Protein AF-K1RWJ4-F1 (afdb_monomer)

Sequence (46 aa):
EAGIPKEQIEVSGVCTCCHFDWLFSHRATGGRRGNLAGVITLMEGE

Radius of gyration: 15.85 Å; Cα contacts (8 Å, |Δi|>4): 22; chains: 1; bounding box: 27×38×35 Å

Secondary structure (DSSP, 8-state):
--S--GGG-------SSS--SSS--TTTTTT----------PPPP-

pLDDT: mean 95.14, std 6.09, range [62.84, 98.19]

Solvent-accessible surface area (backbone atoms only — not comparable to full-atom values): 3431 Å² total; per-residue (Å²): 133,96,78,75,60,70,93,79,60,88,77,88,85,76,57,42,61,89,39,51,90,89,34,65,22,53,76,68,48,75,64,68,62,71,83,83,82,91,84,86,80,85,78,86,79,133

Foldseek 3Di:
DPPDDPVPDDDPPDDCQVPVVPHPDCVNVVNPTDDDDDDDDDDDDD

Organism: NCBI:txid408170

Mean predicted aligned error: 3.7 Å

Structure (mmCIF, N/CA/C/O backbone):
data_AF-K1RWJ4-F1
#
_entry.id   AF-K1RWJ4-F1
#
loop_
_atom_site.group_PDB
_atom_site.id
_atom_site.type_symbol
_atom_site.label_atom_id
_atom_site.label_alt_id
_atom_site.label_comp_id
_atom_site.label_asym_id
_atom_site.label_entity_id
_atom_site.label_seq_id
_atom_site.pdbx_PDB_ins_code
_atom_site.Cartn_x
_atom_site.Cartn_y
_atom_site.Cartn_z
_atom_site.occupancy
_atom_site.B_iso_or_equiv
_atom_site.auth_seq_id
_atom_site.auth_comp_id
_atom_site.auth_asym_id
_atom_site.auth_atom_id
_atom_site.pdbx_PDB_model_num
ATOM 1 N N . GLU A 1 1 ? -5.139 -14.744 16.866 1.00 77.50 1 GLU A N 1
ATOM 2 C CA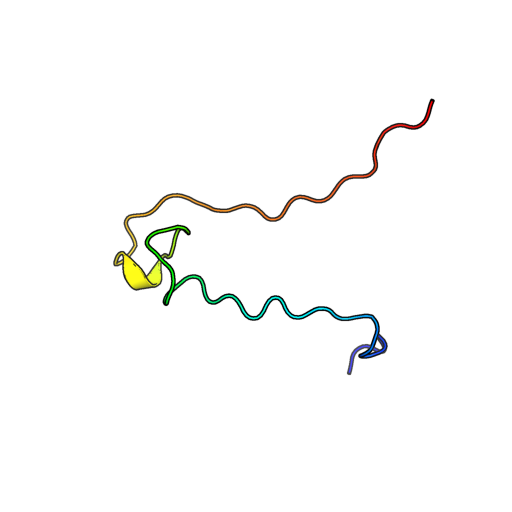 . GLU A 1 1 ? -5.625 -13.469 16.290 1.00 77.50 1 GLU A CA 1
ATOM 3 C C . GLU A 1 1 ? -5.296 -12.335 17.254 1.00 77.50 1 GLU A C 1
ATOM 5 O O . GLU A 1 1 ? -5.269 -12.584 18.451 1.00 77.50 1 GLU A O 1
ATOM 10 N N . ALA A 1 2 ? -5.002 -11.130 16.753 1.00 96.12 2 ALA A N 1
ATOM 11 C CA . ALA A 1 2 ? -4.523 -9.996 17.560 1.00 96.12 2 ALA A CA 1
ATOM 12 C C . ALA A 1 2 ? -5.623 -9.259 18.362 1.00 96.12 2 ALA A C 1
ATOM 14 O O . ALA A 1 2 ? -5.322 -8.279 19.033 1.00 96.12 2 ALA A O 1
ATOM 15 N N . GLY A 1 3 ? -6.882 -9.715 18.295 1.00 97.69 3 GLY A N 1
ATOM 16 C CA . GLY A 1 3 ? -8.007 -9.159 19.060 1.00 97.69 3 GLY A CA 1
ATOM 17 C C . GLY A 1 3 ? -8.851 -8.099 18.340 1.00 97.69 3 GLY A C 1
ATOM 18 O O . GLY A 1 3 ? -9.773 -7.567 18.945 1.00 97.69 3 GLY A O 1
ATOM 19 N N . ILE A 1 4 ? -8.574 -7.802 17.065 1.00 97.31 4 ILE A N 1
ATOM 20 C CA . ILE A 1 4 ? -9.402 -6.890 16.257 1.00 97.31 4 ILE A CA 1
ATOM 21 C C . ILE A 1 4 ? -10.654 -7.643 15.761 1.00 97.31 4 ILE A C 1
ATOM 23 O O . ILE A 1 4 ? -10.488 -8.706 15.153 1.00 97.31 4 ILE A O 1
ATOM 27 N N . PRO A 1 5 ? -11.881 -7.129 15.987 1.00 97.88 5 PRO A N 1
ATOM 28 C CA . PRO A 1 5 ? -13.111 -7.713 15.449 1.00 97.88 5 PRO A CA 1
ATOM 29 C C . PRO A 1 5 ? -13.088 -7.782 13.924 1.00 97.88 5 PRO A C 1
ATOM 31 O O . PRO A 1 5 ? -12.646 -6.847 13.255 1.00 97.88 5 PRO A O 1
ATOM 34 N N . LYS A 1 6 ? -13.587 -8.883 13.358 1.00 97.12 6 LYS A N 1
ATOM 35 C CA . LYS A 1 6 ? -13.540 -9.118 11.906 1.00 97.12 6 LYS A CA 1
ATOM 36 C C . LYS A 1 6 ? -14.359 -8.091 11.136 1.00 97.12 6 LYS A C 1
ATOM 38 O O . LYS A 1 6 ? -13.973 -7.688 10.049 1.00 97.12 6 LYS A O 1
ATOM 43 N N . GLU A 1 7 ? -15.444 -7.631 11.740 1.00 97.81 7 GLU A N 1
ATOM 44 C CA . GLU A 1 7 ? -16.372 -6.647 11.193 1.00 97.81 7 GLU A CA 1
ATOM 45 C C . GLU A 1 7 ? -15.746 -5.243 11.094 1.00 97.81 7 GLU A C 1
ATOM 47 O O . GLU A 1 7 ? -16.310 -4.372 10.443 1.00 97.81 7 GLU A O 1
ATOM 52 N N . GLN A 1 8 ? -14.585 -5.011 11.724 1.00 97.94 8 GLN A N 1
ATOM 53 C CA . GLN A 1 8 ? -13.820 -3.758 11.642 1.00 97.94 8 GLN A CA 1
ATOM 54 C C . GLN A 1 8 ? -12.619 -3.847 10.682 1.00 97.94 8 GLN A C 1
ATOM 56 O O . GLN A 1 8 ? -11.759 -2.965 10.686 1.00 97.94 8 GLN A O 1
ATOM 61 N N . ILE A 1 9 ? -12.521 -4.915 9.886 1.00 97.44 9 ILE A N 1
ATOM 62 C CA . ILE A 1 9 ? -11.435 -5.131 8.927 1.00 97.44 9 ILE A CA 1
ATOM 63 C C . ILE A 1 9 ? -12.024 -5.172 7.522 1.00 97.44 9 ILE A C 1
ATOM 65 O O . ILE A 1 9 ? -12.722 -6.113 7.157 1.00 97.44 9 ILE A O 1
ATOM 69 N N . GLU A 1 10 ? -11.666 -4.185 6.710 1.00 98.12 10 GLU A N 1
ATOM 70 C CA . GLU A 1 10 ? -12.062 -4.130 5.306 1.00 98.12 10 GLU A CA 1
ATOM 71 C C . GLU A 1 10 ? -10.961 -4.684 4.397 1.00 98.12 10 GLU A C 1
ATOM 73 O O . GLU A 1 10 ? -9.784 -4.325 4.510 1.00 98.12 10 GLU A O 1
ATOM 78 N N . VAL A 1 11 ? -11.347 -5.548 3.457 1.00 97.25 11 VAL A N 1
ATOM 79 C CA . VAL A 1 11 ? -10.444 -6.136 2.459 1.00 97.25 11 VAL A CA 1
ATOM 80 C C . VAL A 1 11 ? -10.827 -5.607 1.083 1.00 97.25 11 VAL A C 1
ATOM 82 O O . VAL A 1 11 ? -11.866 -5.960 0.541 1.00 97.25 11 VAL A O 1
ATOM 85 N N . SER A 1 12 ? -9.955 -4.796 0.479 1.00 96.25 12 SER A N 1
ATOM 86 C CA . SER A 1 12 ? -10.233 -4.116 -0.798 1.00 96.25 12 SER A CA 1
ATOM 87 C C . SER A 1 12 ? -10.591 -5.054 -1.964 1.00 96.25 12 SER A C 1
ATOM 89 O O . SER A 1 12 ? -11.282 -4.635 -2.888 1.00 96.25 12 SER A O 1
ATOM 91 N N . GLY A 1 13 ? -10.073 -6.286 -1.980 1.00 96.44 13 GLY A N 1
ATOM 92 C CA . GLY A 1 13 ? -10.252 -7.219 -3.100 1.00 96.44 13 GLY A CA 1
ATOM 93 C C . GLY A 1 13 ? -9.452 -6.871 -4.367 1.00 96.44 13 GLY A C 1
ATOM 94 O O . GLY A 1 13 ? -9.477 -7.631 -5.334 1.00 96.44 13 GLY A O 1
ATOM 95 N N . VAL A 1 14 ? -8.699 -5.765 -4.376 1.00 96.31 14 VAL A N 1
ATOM 96 C CA . VAL A 1 14 ? -7.894 -5.332 -5.525 1.00 96.31 14 VAL A CA 1
ATOM 97 C C . VAL A 1 14 ? -6.476 -5.902 -5.452 1.00 96.31 14 VAL A C 1
ATOM 99 O O . VAL A 1 14 ? -5.711 -5.640 -4.528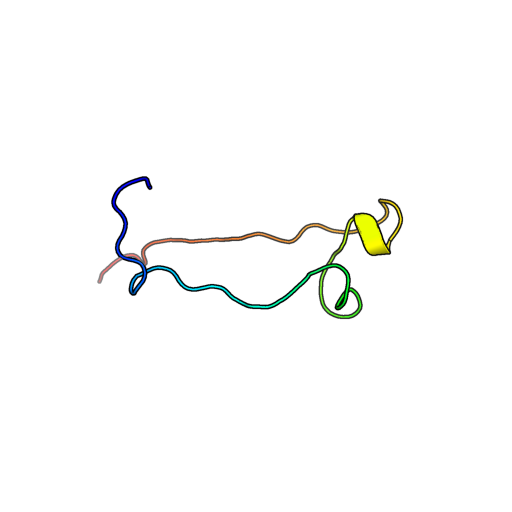 1.00 96.31 14 VAL A O 1
ATOM 102 N N . CYS A 1 15 ? -6.093 -6.662 -6.475 1.00 97.50 15 CYS A N 1
ATOM 103 C CA . CYS A 1 15 ? -4.713 -7.098 -6.693 1.00 97.50 15 CYS A CA 1
ATOM 104 C C . CYS A 1 15 ? -3.982 -6.067 -7.556 1.00 97.50 15 CYS A C 1
ATOM 106 O O . CYS A 1 15 ? -4.508 -5.725 -8.596 1.00 97.50 15 CYS A O 1
ATOM 108 N N . THR A 1 16 ? -2.768 -5.624 -7.222 1.00 97.75 16 THR A N 1
ATOM 109 C CA . THR A 1 16 ? -1.994 -4.714 -8.101 1.00 97.75 16 THR A CA 1
ATOM 110 C C . THR A 1 16 ? -1.438 -5.411 -9.346 1.00 97.75 16 THR A C 1
ATOM 112 O O . THR A 1 16 ? -1.166 -4.779 -10.358 1.00 97.75 16 THR A O 1
ATOM 115 N N . CYS A 1 17 ? -1.245 -6.731 -9.305 1.00 97.94 17 CYS A N 1
ATOM 116 C CA . CYS A 1 17 ? -0.669 -7.477 -10.423 1.00 97.94 17 CYS A CA 1
ATOM 117 C C . CYS A 1 17 ? -1.675 -7.797 -11.534 1.00 97.94 17 CYS A C 1
ATOM 119 O O . CYS A 1 17 ? -1.274 -7.822 -12.689 1.00 97.94 17 CYS A O 1
ATOM 121 N N . CYS A 1 18 ? -2.952 -8.033 -11.218 1.00 97.94 18 CYS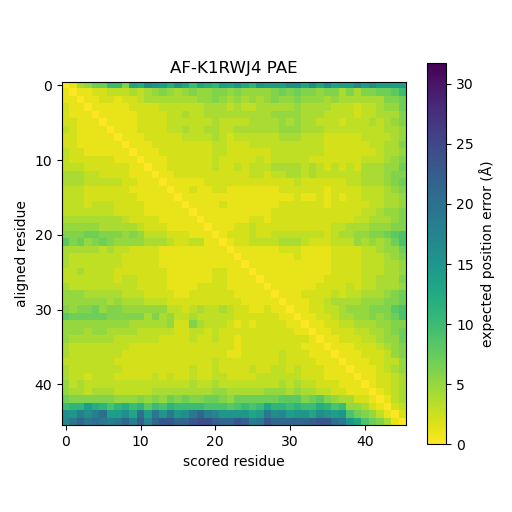 A N 1
ATOM 122 C CA . CYS A 1 18 ? -3.989 -8.380 -12.212 1.00 97.94 18 CYS A CA 1
ATOM 123 C C . CYS A 1 18 ? -4.483 -7.178 -13.042 1.00 97.94 18 CYS A C 1
ATOM 125 O O . CYS A 1 18 ? -5.410 -7.284 -13.828 1.00 97.94 18 CYS A O 1
ATOM 127 N N . HIS A 1 19 ? -3.910 -6.022 -12.765 1.00 96.88 19 HIS A N 1
ATOM 128 C CA . HIS A 1 19 ? -4.606 -4.755 -12.616 1.00 96.88 19 HIS A CA 1
ATOM 129 C C . HIS A 1 19 ? -3.456 -3.734 -12.602 1.00 96.88 19 HIS A C 1
ATOM 131 O O . HIS A 1 19 ? -3.247 -3.004 -11.642 1.00 96.88 19 HIS A O 1
ATOM 137 N N . PHE A 1 20 ? -2.562 -3.834 -13.581 1.00 95.38 20 PHE A N 1
ATOM 138 C CA . PHE A 1 20 ? -1.291 -3.104 -13.634 1.00 95.38 20 PHE A CA 1
ATOM 139 C C . PHE A 1 20 ? -1.320 -1.971 -14.673 1.00 95.38 20 PHE A C 1
ATOM 141 O O . PHE A 1 20 ? -0.351 -1.235 -14.836 1.00 95.38 20 PHE A O 1
ATOM 148 N N . ASP A 1 21 ? -2.438 -1.861 -15.383 1.00 92.50 21 ASP A N 1
ATOM 149 C CA . ASP A 1 21 ? -2.817 -0.821 -16.334 1.00 92.50 21 ASP A CA 1
ATOM 150 C C . ASP A 1 21 ? -3.242 0.479 -15.629 1.00 92.50 21 ASP A C 1
ATOM 152 O O . ASP A 1 21 ? -2.912 1.572 -16.078 1.00 92.50 21 ASP A O 1
ATOM 156 N N . TRP A 1 22 ? -3.908 0.353 -14.483 1.00 93.88 22 TRP A N 1
ATOM 157 C CA . TRP A 1 22 ? -4.309 1.439 -13.574 1.00 93.88 22 TRP A CA 1
ATOM 158 C C . TRP A 1 22 ? -3.415 1.621 -12.320 1.00 93.88 22 TRP A C 1
ATOM 160 O O . TRP A 1 22 ? -3.413 2.699 -11.730 1.00 93.88 22 TRP A O 1
ATOM 170 N N . LEU A 1 23 ? -2.642 0.609 -11.892 1.00 97.44 23 LEU A N 1
ATOM 171 C CA . LEU 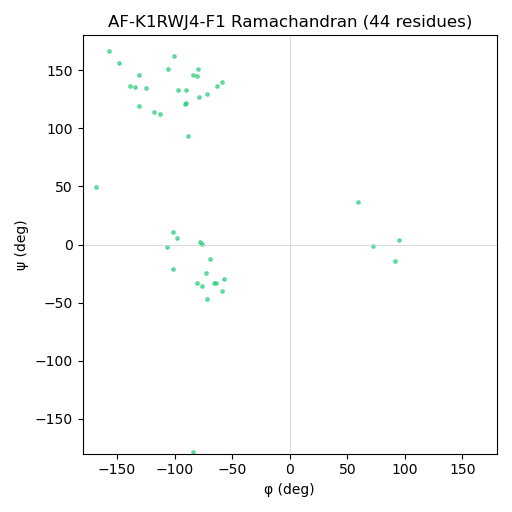A 1 23 ? -1.856 0.607 -10.646 1.00 97.44 23 LEU A CA 1
ATOM 172 C C . LEU A 1 23 ? -0.415 0.159 -10.903 1.00 97.44 23 LEU A C 1
ATOM 174 O O . LEU A 1 23 ? -0.157 -0.738 -11.701 1.00 97.44 23 LEU A O 1
ATOM 178 N N . PHE A 1 24 ? 0.551 0.709 -10.165 1.00 98.00 24 PHE A N 1
ATOM 179 C CA . PHE A 1 24 ? 1.926 0.220 -10.264 1.00 98.00 24 PHE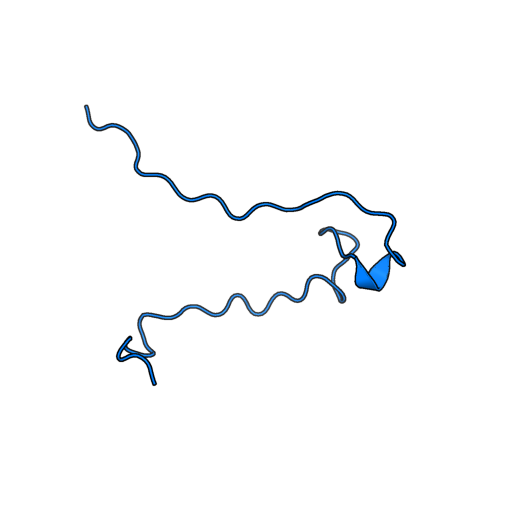 A CA 1
ATOM 180 C C . PHE A 1 24 ? 2.084 -1.163 -9.620 1.00 98.00 24 PHE A C 1
ATOM 182 O O . PHE A 1 24 ? 1.763 -1.363 -8.448 1.00 98.00 24 PHE A O 1
ATOM 189 N N . SER A 1 25 ? 2.682 -2.102 -10.358 1.00 98.19 25 SER A N 1
ATOM 190 C CA . SER A 1 25 ? 3.018 -3.441 -9.865 1.00 98.19 25 SER A CA 1
ATOM 191 C C . SER A 1 25 ? 4.455 -3.814 -10.190 1.00 98.19 25 SER A C 1
ATOM 193 O O . SER A 1 25 ? 4.833 -3.942 -11.350 1.00 98.19 25 SER A O 1
ATOM 195 N N . HIS A 1 26 ? 5.254 -4.059 -9.148 1.00 97.75 26 HIS A N 1
ATOM 196 C CA . HIS A 1 26 ? 6.632 -4.538 -9.291 1.00 97.75 26 HIS A CA 1
ATOM 197 C C . HIS A 1 26 ? 6.707 -5.875 -10.036 1.00 97.75 26 HIS A C 1
ATOM 199 O O . HIS A 1 26 ? 7.599 -6.079 -10.856 1.00 97.75 26 HIS A O 1
ATOM 205 N N . ARG A 1 27 ? 5.766 -6.787 -9.760 1.00 97.81 27 ARG A N 1
ATOM 206 C CA . ARG A 1 27 ? 5.742 -8.116 -10.379 1.00 97.81 27 ARG A CA 1
ATOM 207 C C . ARG A 1 27 ? 5.345 -8.043 -11.850 1.00 97.81 27 ARG A C 1
ATOM 209 O O . ARG A 1 27 ? 6.024 -8.650 -12.668 1.00 97.81 27 ARG A O 1
ATOM 216 N N . ALA A 1 28 ? 4.290 -7.297 -12.178 1.00 97.69 28 ALA A N 1
ATOM 217 C CA . ALA A 1 28 ? 3.789 -7.225 -13.550 1.00 97.69 28 ALA A CA 1
ATOM 218 C C . ALA A 1 28 ? 4.794 -6.558 -14.501 1.00 97.69 28 ALA A C 1
ATOM 220 O O . ALA A 1 28 ? 4.901 -6.952 -15.656 1.00 97.69 28 ALA A O 1
ATOM 221 N N . THR A 1 29 ? 5.571 -5.583 -14.016 1.00 96.38 29 THR A N 1
ATOM 222 C CA . THR A 1 29 ? 6.512 -4.831 -14.859 1.00 96.38 29 THR A CA 1
ATOM 223 C C . THR A 1 29 ? 7.959 -5.328 -14.800 1.00 96.38 29 THR A C 1
ATOM 225 O O . THR A 1 29 ? 8.853 -4.685 -15.358 1.00 96.38 29 THR A O 1
ATOM 228 N N . GLY A 1 30 ? 8.228 -6.438 -14.102 1.00 96.81 30 GLY A N 1
ATOM 229 C CA . GLY A 1 30 ? 9.594 -6.942 -13.917 1.00 96.81 30 GLY A CA 1
ATOM 230 C C . GLY A 1 30 ? 10.514 -5.930 -13.222 1.00 96.81 30 GLY A C 1
ATOM 231 O O . GLY A 1 30 ? 11.679 -5.795 -13.585 1.00 96.81 30 GLY A O 1
ATOM 232 N N . GLY A 1 31 ? 9.974 -5.168 -12.268 1.00 95.00 31 GLY A N 1
ATOM 233 C CA . GLY A 1 31 ? 10.710 -4.194 -11.461 1.00 95.00 31 GLY A CA 1
ATOM 234 C C . GLY A 1 31 ? 10.752 -2.760 -12.003 1.00 95.00 31 GLY A C 1
ATOM 235 O O . GLY A 1 31 ? 11.055 -1.846 -11.239 1.00 95.00 31 GLY A O 1
ATOM 236 N N . ARG A 1 32 ? 10.387 -2.507 -13.268 1.00 95.62 32 ARG A N 1
ATOM 237 C CA . ARG A 1 32 ? 10.355 -1.145 -13.844 1.00 95.62 32 ARG A CA 1
ATOM 238 C C . ARG A 1 32 ? 9.000 -0.478 -13.614 1.00 95.62 32 ARG A C 1
ATOM 240 O O . ARG A 1 32 ? 8.068 -0.698 -14.380 1.00 95.62 32 ARG A O 1
ATOM 247 N N . ARG A 1 33 ? 8.842 0.289 -12.535 1.00 96.00 33 ARG A N 1
ATOM 248 C CA . ARG A 1 33 ? 7.552 0.895 -12.152 1.00 96.00 33 ARG A CA 1
ATOM 249 C C . ARG A 1 33 ? 7.725 2.126 -11.258 1.00 96.00 33 ARG A C 1
ATOM 251 O O . ARG A 1 33 ? 8.785 2.300 -10.663 1.00 96.00 33 ARG A O 1
ATOM 258 N N . GLY A 1 34 ? 6.655 2.904 -11.091 1.00 95.12 34 GLY A N 1
ATOM 259 C CA . GLY A 1 34 ? 6.522 3.912 -10.029 1.00 95.12 34 GLY A CA 1
ATOM 260 C C . GLY A 1 34 ? 6.026 3.336 -8.690 1.00 95.12 34 GLY A C 1
ATOM 261 O O . GLY A 1 34 ? 5.797 2.137 -8.554 1.00 95.12 34 GLY A O 1
ATOM 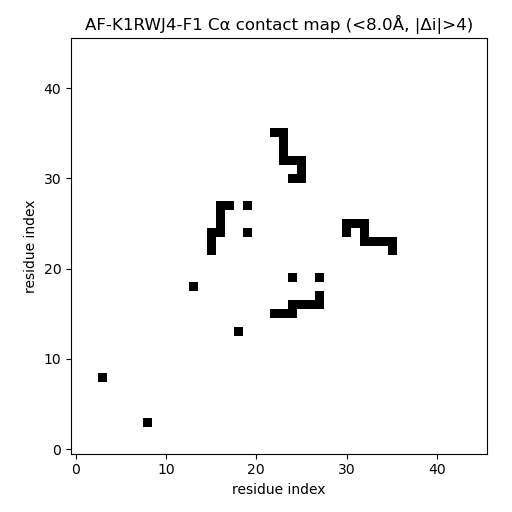262 N N . ASN A 1 35 ? 5.839 4.168 -7.667 1.00 96.31 35 ASN A N 1
ATOM 263 C CA . ASN A 1 35 ? 5.297 3.736 -6.371 1.00 96.31 35 ASN A CA 1
ATOM 264 C C . ASN A 1 35 ? 3.844 4.189 -6.184 1.00 96.31 35 ASN A C 1
ATOM 266 O O . ASN A 1 35 ? 3.438 5.220 -6.707 1.00 96.31 35 ASN A O 1
ATOM 270 N N . LEU A 1 36 ? 3.091 3.410 -5.408 1.00 96.75 36 LEU A N 1
ATOM 271 C CA . LEU A 1 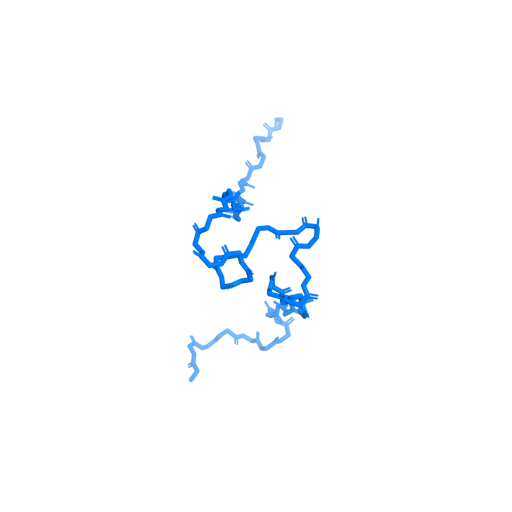36 ? 1.826 3.825 -4.799 1.00 96.75 36 LEU A CA 1
ATOM 272 C C . LEU A 1 36 ? 2.095 4.179 -3.330 1.00 96.75 36 LEU A C 1
ATOM 274 O O . LEU A 1 36 ? 3.107 3.746 -2.772 1.00 96.75 36 LEU A O 1
ATOM 278 N N . ALA A 1 37 ? 1.186 4.919 -2.701 1.00 97.75 37 ALA A N 1
ATOM 279 C CA . ALA A 1 37 ? 1.260 5.250 -1.283 1.00 97.75 37 ALA A CA 1
ATOM 280 C C . ALA A 1 37 ? -0.105 5.046 -0.616 1.00 97.75 37 ALA A C 1
ATOM 282 O O . ALA A 1 37 ? -1.126 5.463 -1.157 1.00 97.75 37 ALA A O 1
ATOM 283 N N . GLY A 1 38 ? -0.109 4.418 0.561 1.00 96.62 38 GLY A N 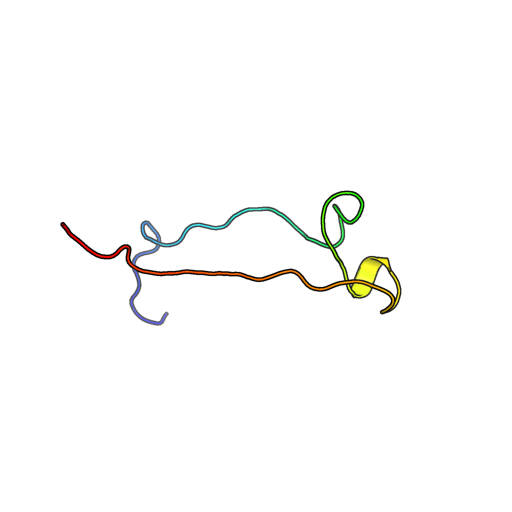1
ATOM 284 C CA . GLY A 1 38 ? -1.231 4.488 1.493 1.00 96.62 38 GLY A CA 1
ATOM 285 C C . GLY A 1 38 ? -0.999 5.669 2.426 1.00 96.62 38 GLY A C 1
ATOM 286 O O . GLY A 1 38 ? 0.043 5.730 3.075 1.00 96.62 38 G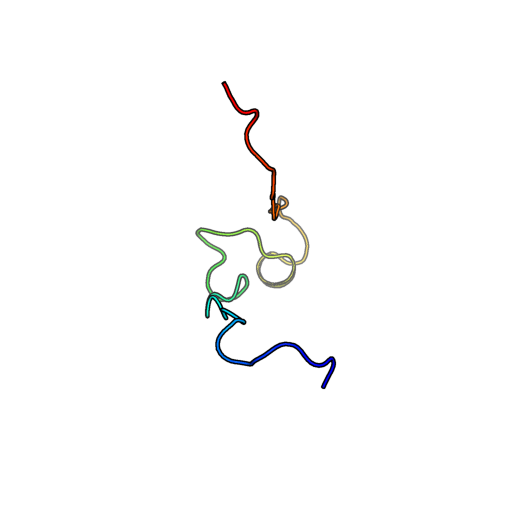LY A O 1
ATOM 287 N N . VAL A 1 39 ? -1.930 6.619 2.456 1.00 97.19 39 VAL A N 1
ATOM 288 C CA . VAL A 1 39 ? -1.806 7.852 3.242 1.00 97.19 39 VAL A CA 1
ATOM 289 C C . VAL A 1 39 ? -3.018 7.969 4.154 1.00 97.19 39 VAL A C 1
ATOM 291 O O . VAL A 1 39 ? -4.144 7.743 3.719 1.00 97.19 39 VAL A O 1
ATOM 294 N N . ILE A 1 40 ? -2.781 8.315 5.416 1.00 97.38 40 ILE A N 1
ATOM 295 C CA . ILE A 1 40 ? -3.820 8.576 6.409 1.00 97.38 40 ILE A CA 1
ATOM 296 C C . ILE A 1 40 ? -3.410 9.796 7.229 1.00 97.38 40 ILE A C 1
ATOM 298 O O . ILE A 1 40 ? -2.246 9.934 7.603 1.00 97.38 40 ILE A O 1
ATOM 302 N N . THR A 1 41 ? -4.358 10.692 7.479 1.00 96.62 41 THR A N 1
ATOM 303 C CA . THR A 1 41 ? -4.165 11.869 8.327 1.00 96.62 41 THR A CA 1
ATOM 304 C C . THR A 1 41 ? -5.471 12.214 9.024 1.00 96.62 41 THR A C 1
ATOM 306 O O . THR A 1 41 ? -6.549 11.871 8.538 1.00 96.62 41 THR A O 1
ATOM 309 N N . LEU A 1 42 ? -5.370 12.910 10.152 1.00 96.50 42 LEU A N 1
ATOM 310 C CA . LEU A 1 42 ? -6.485 13.682 10.686 1.00 96.50 42 LEU A CA 1
ATOM 311 C C . LEU A 1 42 ? -6.497 15.044 9.987 1.00 96.50 42 LEU A C 1
ATOM 313 O O . LEU A 1 42 ? -5.439 15.566 9.627 1.00 96.50 42 LEU A O 1
ATOM 317 N N . MET A 1 43 ? -7.687 15.591 9.774 1.00 93.62 43 MET A N 1
ATOM 318 C CA . MET A 1 43 ? -7.836 16.975 9.331 1.00 93.62 43 MET A CA 1
ATOM 319 C C . MET A 1 43 ? -7.685 17.884 10.553 1.00 93.62 43 MET A C 1
ATOM 321 O O . MET A 1 43 ? -8.116 17.507 11.646 1.00 93.62 43 MET A O 1
ATOM 325 N N . GLU A 1 44 ? -7.088 19.061 10.384 1.00 88.88 44 GLU A N 1
ATOM 326 C CA . GLU A 1 44 ? -7.157 20.086 11.428 1.00 88.88 44 GLU A CA 1
ATOM 327 C C . GLU A 1 44 ? -8.621 20.504 11.627 1.00 88.88 44 GLU A C 1
ATOM 329 O O . GLU A 1 44 ? -9.376 20.630 10.660 1.00 88.88 44 GLU A O 1
ATOM 334 N N . GLY A 1 45 ? -9.032 20.636 12.890 1.00 83.44 45 GLY A N 1
ATOM 335 C CA . GLY A 1 45 ? -10.351 21.156 13.244 1.00 83.44 45 GLY A CA 1
ATOM 336 C C . GLY A 1 45 ? -10.377 22.680 13.156 1.00 83.44 45 GLY A C 1
ATOM 337 O O . GLY A 1 45 ? -9.342 23.316 13.356 1.00 83.44 45 GLY A O 1
ATOM 338 N N . GLU A 1 46 ? -11.552 23.238 12.859 1.00 62.84 46 GLU A N 1
ATOM 339 C CA . GLU A 1 46 ? -11.833 24.673 13.035 1.00 62.84 46 GLU A CA 1
ATOM 340 C C . GLU A 1 46 ? -11.801 25.084 14.515 1.00 62.84 46 GLU A C 1
ATOM 342 O O . GLU A 1 46 ? -12.261 24.284 15.368 1.00 62.84 46 GLU A O 1
#

InterPro domains:
  IPR003730 Multi-copper polyphenol oxidoreductase [PF02578] (1-40)
  IPR011324 Cytotoxic necrotizing factor-like, catalytic [SSF64438] (1-42)
  IPR038371 Multi-copper polyphenol oxidoreductase superfamily [G3DSA:3.60.140.10] (1-44)